Protein AF-A0A3B8LB30-F1 (afdb_monomer_lite)

Foldseek 3Di:
DPPPPAAEDEDQVLAAVDDDPDSCVSDDVVDDAFWDFPDADPVNSYTYIGRHVRVD

Secondary structure 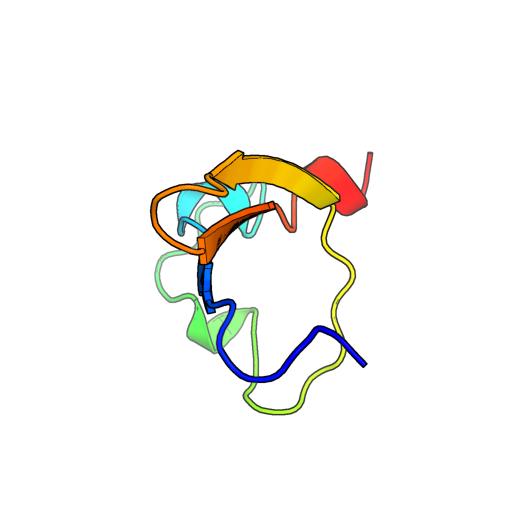(DSSP, 8-state):
---TTPEEEE-GGGT-SS--S-HHHH--TT-----EEEEEETTTTEEEEESGGG--

Radius of gyration: 11.76 Å; chains: 1; bounding box: 29×18×30 Å

Sequence (56 aa):
ELEKGIEGLVHISEISDDHVKDPREVLNTGQTVNVKVISIDPEKRQIGLSIRSADE

pLDDT: mean 78.34, std 10.63, range [38.94, 89.5]

Structure (mmCIF, N/CA/C/O backbone):
data_AF-A0A3B8LB30-F1
#
_entry.id   AF-A0A3B8LB30-F1
#
loop_
_atom_site.group_PDB
_atom_site.id
_atom_site.type_symbol
_atom_site.label_atom_id
_atom_site.label_alt_id
_atom_site.label_comp_id
_atom_site.label_asym_id
_atom_site.label_entity_id
_atom_site.label_seq_id
_atom_site.pdbx_PDB_ins_code
_atom_site.Cartn_x
_atom_site.Cartn_y
_atom_site.Cartn_z
_atom_site.occupancy
_atom_site.B_iso_or_equiv
_atom_site.auth_seq_id
_atom_site.auth_comp_id
_atom_site.auth_asym_id
_atom_site.auth_atom_id
_atom_site.pdbx_PDB_model_num
ATOM 1 N N . GLU A 1 1 ? -10.388 -10.366 3.822 1.00 38.94 1 GLU A N 1
ATOM 2 C CA . GLU A 1 1 ? -11.213 -9.184 3.502 1.00 38.94 1 GLU A CA 1
ATOM 3 C C . GLU A 1 1 ? -10.943 -8.131 4.569 1.00 38.94 1 GLU A C 1
ATOM 5 O O . GLU A 1 1 ? -11.165 -8.419 5.738 1.00 38.94 1 GLU A O 1
ATOM 10 N N . LEU A 1 2 ? -10.345 -6.992 4.204 1.00 48.91 2 LEU A N 1
ATOM 11 C CA . LEU A 1 2 ? -10.190 -5.849 5.113 1.00 48.91 2 LEU A CA 1
ATOM 12 C C . LEU A 1 2 ? -11.570 -5.204 5.296 1.00 48.91 2 LEU A C 1
ATOM 14 O O . LEU A 1 2 ? -12.337 -5.093 4.341 1.00 48.91 2 LEU A O 1
ATOM 18 N N . GLU A 1 3 ? -11.903 -4.854 6.531 1.00 47.19 3 GLU A N 1
ATOM 19 C CA . GLU A 1 3 ? -13.201 -4.320 6.935 1.00 47.19 3 GLU A CA 1
ATOM 20 C C . GLU A 1 3 ? -13.639 -3.135 6.047 1.00 47.19 3 GLU A C 1
ATOM 22 O O . GLU A 1 3 ? -12.835 -2.268 5.693 1.00 47.19 3 GLU A O 1
ATOM 27 N N . LYS A 1 4 ? -14.917 -3.118 5.639 1.00 55.66 4 LYS A N 1
ATOM 28 C CA . LYS A 1 4 ? -15.488 -2.118 4.721 1.00 55.66 4 LYS A CA 1
ATOM 29 C C . LYS A 1 4 ? -15.362 -0.713 5.322 1.00 55.66 4 LYS A C 1
ATOM 31 O O . LYS A 1 4 ? -16.172 -0.329 6.162 1.00 55.66 4 LYS A O 1
ATOM 36 N N . GLY A 1 5 ? -14.378 0.055 4.862 1.00 65.25 5 GLY A N 1
ATOM 37 C CA . GLY A 1 5 ? -14.193 1.458 5.246 1.00 65.25 5 GLY A CA 1
ATOM 38 C C . GLY A 1 5 ? -12.793 1.829 5.726 1.00 65.25 5 GLY A C 1
ATOM 39 O O . GLY A 1 5 ? -12.649 2.882 6.340 1.00 65.25 5 GLY A O 1
ATOM 40 N N . ILE A 1 6 ? -11.793 0.977 5.485 1.00 72.62 6 ILE A N 1
ATOM 41 C CA . ILE A 1 6 ? -10.383 1.311 5.689 1.00 72.62 6 ILE A CA 1
ATOM 42 C C . ILE A 1 6 ? -9.742 1.579 4.328 1.00 72.62 6 ILE A C 1
ATOM 44 O O . ILE A 1 6 ? -9.781 0.726 3.439 1.00 72.62 6 ILE A O 1
ATOM 48 N N . GLU A 1 7 ? -9.160 2.762 4.167 1.00 80.25 7 GLU A N 1
ATOM 49 C CA . GLU A 1 7 ? -8.485 3.168 2.936 1.00 80.25 7 GLU A CA 1
ATOM 50 C C . GLU A 1 7 ? -6.980 2.908 3.058 1.00 80.25 7 GLU A C 1
ATOM 52 O O . GLU A 1 7 ? -6.309 3.412 3.961 1.00 80.25 7 GLU A O 1
ATOM 57 N N . GLY A 1 8 ? -6.449 2.089 2.150 1.00 82.38 8 GLY A N 1
ATOM 58 C CA . GLY A 1 8 ? -5.014 1.856 2.018 1.00 82.38 8 GLY A CA 1
ATOM 59 C C . GLY A 1 8 ? -4.393 2.897 1.094 1.00 82.38 8 GLY A C 1
ATOM 60 O O . GLY A 1 8 ? -4.819 3.029 -0.053 1.00 82.38 8 GLY A O 1
ATOM 61 N N . LEU A 1 9 ? -3.388 3.621 1.578 1.00 85.56 9 LEU A N 1
ATOM 62 C CA . LEU A 1 9 ? -2.673 4.636 0.809 1.00 85.56 9 LEU A CA 1
ATOM 63 C C . LEU A 1 9 ? -1.227 4.194 0.604 1.00 85.56 9 LEU A C 1
ATOM 65 O O . LEU A 1 9 ? -0.522 3.900 1.567 1.00 85.56 9 LEU A O 1
ATOM 69 N N . VAL A 1 10 ? -0.789 4.186 -0.654 1.00 83.88 10 VAL A N 1
ATOM 70 C CA . VAL A 1 10 ? 0.614 3.985 -1.031 1.00 83.88 10 VAL A CA 1
ATOM 71 C C . VAL A 1 10 ? 1.137 5.299 -1.589 1.00 83.88 10 VAL A C 1
ATOM 73 O O . VAL A 1 10 ? 0.551 5.863 -2.515 1.00 83.88 10 VAL A O 1
ATOM 76 N N . HIS A 1 11 ? 2.228 5.808 -1.023 1.00 83.25 11 HIS A N 1
ATOM 77 C CA . HIS A 1 11 ? 2.887 6.993 -1.563 1.00 83.25 11 HIS A CA 1
ATOM 78 C C . H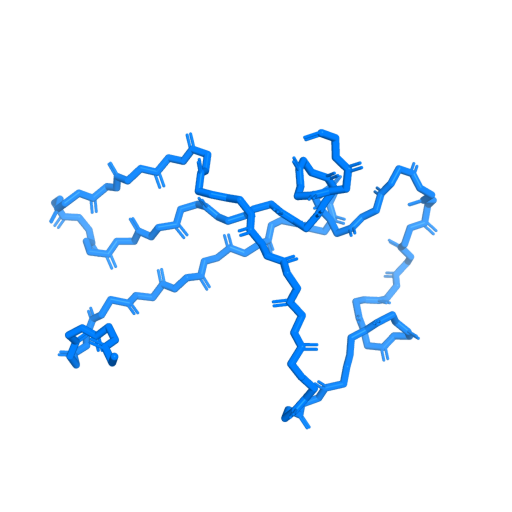IS A 1 11 ? 3.668 6.623 -2.829 1.00 83.25 11 HIS A C 1
ATOM 80 O O . HIS A 1 11 ? 4.206 5.525 -2.908 1.00 83.25 11 HIS A O 1
ATOM 86 N N . ILE A 1 12 ? 3.788 7.524 -3.810 1.00 80.50 12 ILE A N 1
ATOM 87 C CA . ILE A 1 12 ? 4.504 7.226 -5.068 1.00 80.50 12 ILE A CA 1
ATOM 88 C C . ILE A 1 12 ? 5.957 6.777 -4.831 1.00 80.50 12 ILE A C 1
ATOM 90 O O . ILE A 1 12 ? 6.444 5.872 -5.498 1.00 80.50 12 ILE A O 1
ATOM 94 N N . SER A 1 13 ? 6.606 7.344 -3.811 1.00 80.44 13 SER A N 1
ATOM 95 C CA . SER A 1 13 ? 7.959 6.980 -3.364 1.00 80.44 13 SER A CA 1
ATOM 96 C C . SER A 1 13 ? 8.056 5.594 -2.714 1.00 80.44 13 SER A C 1
ATOM 98 O O . SER A 1 13 ? 9.148 5.064 -2.570 1.00 80.44 13 SER A O 1
ATOM 100 N N . GLU A 1 14 ? 6.923 5.017 -2.314 1.00 83.56 14 GLU A N 1
ATOM 101 C CA . GLU A 1 14 ? 6.820 3.696 -1.686 1.00 83.56 14 GLU A CA 1
ATOM 102 C C . GLU A 1 14 ? 6.408 2.606 -2.689 1.00 83.56 14 GLU A C 1
ATOM 104 O O . GLU A 1 14 ? 6.251 1.441 -2.312 1.00 83.56 14 GLU A O 1
ATOM 109 N N . ILE A 1 15 ? 6.204 2.965 -3.963 1.00 82.12 15 ILE A N 1
ATOM 110 C CA . ILE A 1 15 ? 5.819 2.015 -5.013 1.00 82.12 15 ILE A CA 1
ATOM 111 C C . ILE A 1 15 ? 7.017 1.178 -5.468 1.00 82.12 15 ILE A C 1
ATOM 113 O O . ILE A 1 15 ? 6.877 -0.026 -5.652 1.00 82.12 15 ILE 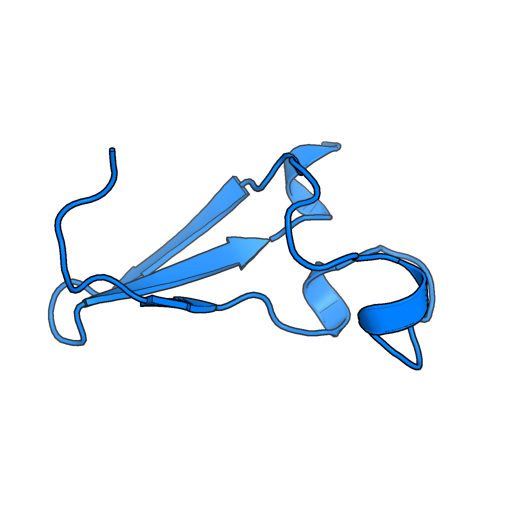A O 1
ATOM 117 N N . SER A 1 16 ? 8.185 1.796 -5.642 1.00 75.25 16 SER A N 1
ATOM 118 C CA . SER A 1 16 ? 9.428 1.111 -6.009 1.00 75.25 16 SER A CA 1
ATOM 119 C C . SER A 1 16 ? 10.640 1.932 -5.559 1.00 75.25 16 SER A C 1
ATOM 121 O O . SER A 1 16 ? 10.502 3.117 -5.256 1.00 75.25 16 SER A O 1
ATOM 123 N N . ASP A 1 17 ? 11.822 1.313 -5.508 1.00 73.50 17 ASP A N 1
ATOM 124 C CA . ASP A 1 17 ? 13.098 2.030 -5.329 1.00 73.50 17 ASP A CA 1
ATOM 125 C C . ASP A 1 17 ? 13.464 2.846 -6.586 1.00 73.50 17 ASP A C 1
ATOM 127 O O . ASP A 1 17 ? 14.088 3.903 -6.498 1.00 73.50 17 ASP A O 1
ATOM 131 N N . ASP A 1 18 ? 12.993 2.395 -7.752 1.00 73.69 18 ASP A N 1
ATOM 132 C CA . ASP A 1 18 ? 13.127 3.102 -9.020 1.00 73.69 18 ASP A CA 1
ATOM 133 C C . ASP A 1 18 ? 12.272 4.374 -9.089 1.00 73.69 18 ASP A C 1
ATOM 135 O O . ASP A 1 18 ? 11.214 4.499 -8.470 1.00 73.69 18 ASP A O 1
ATOM 139 N N . HIS A 1 19 ? 12.709 5.327 -9.917 1.00 74.00 19 HIS A N 1
ATOM 140 C CA . HIS A 1 19 ? 12.001 6.586 -10.132 1.00 74.00 19 HIS A CA 1
ATOM 141 C C . HIS A 1 19 ? 10.689 6.362 -10.904 1.00 74.00 19 HIS A C 1
ATOM 143 O O . HIS A 1 19 ? 10.635 6.483 -12.130 1.00 74.00 19 HIS A O 1
ATOM 149 N N . VAL A 1 20 ? 9.612 6.060 -10.180 1.00 74.44 20 VAL A N 1
ATOM 150 C CA . VAL A 1 20 ? 8.260 5.930 -10.734 1.00 74.44 20 VAL A CA 1
ATOM 151 C C . VAL A 1 20 ? 7.696 7.325 -11.006 1.00 74.44 20 VAL A C 1
ATOM 153 O O . VAL A 1 20 ? 7.386 8.070 -10.077 1.00 74.44 20 VAL A O 1
ATOM 156 N N . LYS A 1 21 ? 7.559 7.694 -12.286 1.00 74.31 21 LYS A N 1
ATOM 157 C CA . LYS A 1 21 ? 6.878 8.938 -12.693 1.00 74.31 21 LYS A CA 1
ATOM 158 C C . LYS A 1 21 ? 5.364 8.810 -12.631 1.00 74.31 21 LYS A C 1
ATOM 160 O O . LYS A 1 21 ? 4.701 9.736 -12.175 1.00 74.31 21 LYS A O 1
ATOM 165 N N . ASP A 1 22 ? 4.840 7.674 -13.079 1.00 78.38 22 ASP A N 1
ATOM 166 C CA . ASP A 1 22 ? 3.410 7.409 -13.094 1.00 78.38 22 ASP A CA 1
ATOM 167 C C . ASP A 1 22 ? 3.124 6.066 -12.406 1.00 78.38 22 ASP A C 1
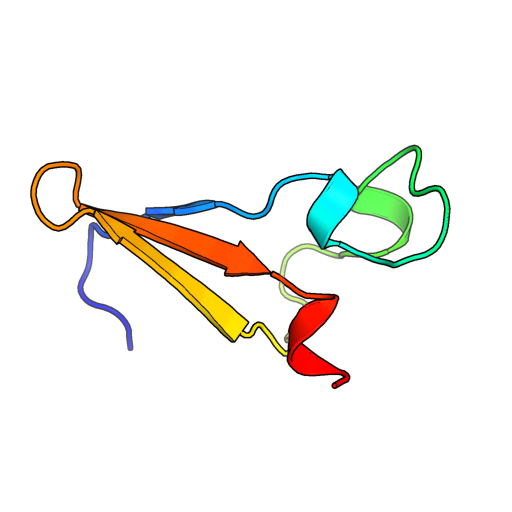ATOM 169 O O . ASP A 1 22 ? 3.609 5.024 -12.854 1.00 78.38 22 ASP A O 1
ATOM 173 N N . PRO A 1 23 ? 2.310 6.041 -11.334 1.00 77.00 23 PRO A N 1
ATOM 174 C CA . PRO A 1 23 ? 1.967 4.797 -10.646 1.00 77.00 23 PRO A CA 1
ATOM 175 C C . PRO A 1 23 ? 1.233 3.815 -11.568 1.00 77.00 23 PRO A C 1
ATOM 177 O O . PRO A 1 23 ? 1.242 2.616 -11.319 1.00 77.00 23 PRO A O 1
ATOM 180 N N . ARG A 1 24 ? 0.623 4.310 -12.649 1.00 80.88 24 ARG A N 1
ATOM 181 C CA . ARG A 1 24 ? -0.100 3.509 -13.644 1.00 80.88 24 ARG A CA 1
ATOM 182 C C . ARG A 1 24 ? 0.810 2.671 -14.539 1.00 80.88 24 ARG A C 1
ATOM 184 O O . ARG A 1 24 ? 0.328 1.721 -15.142 1.00 80.88 24 ARG A O 1
ATOM 191 N N . GLU A 1 25 ? 2.092 3.015 -14.655 1.00 80.00 25 GLU A N 1
ATOM 192 C CA . GLU A 1 25 ? 3.042 2.223 -15.451 1.00 80.00 25 GLU A CA 1
ATOM 193 C C . GLU A 1 25 ? 3.453 0.936 -14.730 1.00 80.00 25 GLU A C 1
ATOM 195 O O . GLU A 1 25 ? 3.762 -0.070 -15.364 1.00 80.00 25 GLU A O 1
ATOM 200 N N . VAL A 1 26 ? 3.426 0.967 -13.399 1.00 77.06 26 VAL A N 1
ATOM 201 C CA . VAL A 1 26 ? 3.874 -0.126 -12.527 1.00 77.06 26 VAL A CA 1
ATOM 202 C C . VAL A 1 26 ? 2.715 -0.853 -11.844 1.00 77.06 26 VAL A C 1
ATOM 204 O O . VAL A 1 26 ? 2.859 -2.013 -11.459 1.00 77.06 26 VAL A O 1
ATOM 207 N N . LEU A 1 27 ? 1.553 -0.206 -11.721 1.00 79.88 27 LEU A N 1
ATOM 208 C CA . LEU A 1 27 ? 0.358 -0.756 -11.089 1.00 79.88 27 LEU A CA 1
ATOM 209 C C . LEU A 1 27 ? -0.851 -0.643 -12.007 1.00 79.88 27 LEU A C 1
ATOM 211 O O . LEU A 1 27 ? -1.212 0.437 -12.472 1.00 79.88 27 LEU A O 1
ATOM 215 N N . ASN A 1 28 ? -1.543 -1.765 -12.182 1.00 80.56 28 ASN A N 1
ATOM 216 C CA . ASN A 1 28 ? -2.797 -1.826 -12.919 1.00 80.56 28 ASN A CA 1
ATOM 217 C C . ASN A 1 28 ? -3.981 -2.017 -11.967 1.00 80.56 28 ASN A C 1
ATOM 219 O O . ASN A 1 28 ? -3.906 -2.754 -10.982 1.00 80.56 28 ASN A O 1
ATOM 223 N N . THR A 1 29 ? -5.121 -1.398 -12.276 1.00 82.31 29 THR A N 1
ATOM 224 C CA . THR A 1 29 ? -6.355 -1.618 -11.510 1.00 82.31 29 THR A CA 1
ATOM 225 C C . THR A 1 29 ? -6.791 -3.078 -11.614 1.00 82.31 29 THR A C 1
ATOM 227 O O . THR A 1 29 ? -7.045 -3.570 -12.710 1.00 82.31 29 THR A O 1
ATOM 230 N N . GLY A 1 30 ? -6.890 -3.758 -10.469 1.00 83.25 30 GLY A N 1
ATOM 231 C CA . GLY A 1 30 ? -7.217 -5.188 -10.377 1.00 83.25 30 GLY A CA 1
ATOM 232 C C . GLY A 1 30 ? -5.999 -6.116 -10.322 1.00 83.25 30 GLY A C 1
ATOM 233 O O . GLY A 1 30 ? -6.159 -7.319 -10.125 1.00 83.25 30 GLY A O 1
ATOM 234 N N . GLN A 1 31 ? -4.784 -5.579 -10.445 1.00 81.75 31 GLN A N 1
ATOM 235 C CA . GLN A 1 31 ? -3.561 -6.341 -10.228 1.00 81.75 31 GLN A CA 1
ATOM 236 C C . GLN A 1 31 ? -3.410 -6.675 -8.744 1.00 81.75 31 GLN A C 1
ATOM 238 O O . GLN A 1 31 ? -3.551 -5.815 -7.876 1.00 81.75 31 GLN A O 1
ATOM 243 N N . THR A 1 32 ? -3.109 -7.938 -8.451 1.00 82.12 32 THR A N 1
ATOM 244 C CA . THR A 1 32 ? -2.728 -8.343 -7.097 1.00 82.12 32 THR A CA 1
ATOM 245 C C . THR A 1 32 ? -1.256 -8.011 -6.902 1.00 82.12 32 THR A C 1
ATOM 247 O O . THR A 1 32 ? -0.418 -8.472 -7.675 1.00 82.12 32 THR A O 1
ATOM 250 N N . VAL A 1 33 ? -0.951 -7.191 -5.901 1.00 82.62 33 VAL A N 1
ATOM 251 C CA . VAL A 1 33 ? 0.416 -6.792 -5.551 1.00 82.62 33 VAL A CA 1
ATOM 252 C C . VAL A 1 33 ? 0.673 -7.063 -4.080 1.00 82.62 33 VAL A C 1
ATOM 254 O O . VAL A 1 33 ? -0.243 -6.983 -3.258 1.00 82.62 33 VAL A O 1
ATOM 257 N N . ASN A 1 34 ? 1.921 -7.379 -3.752 1.00 84.50 34 ASN A N 1
ATOM 258 C CA . ASN A 1 34 ? 2.341 -7.503 -2.367 1.00 84.50 34 ASN A CA 1
ATOM 259 C C . ASN A 1 34 ? 2.633 -6.114 -1.803 1.00 84.50 34 ASN A C 1
ATOM 261 O O . ASN A 1 34 ? 3.295 -5.294 -2.434 1.00 84.50 34 ASN A O 1
ATOM 265 N N . VAL A 1 35 ? 2.122 -5.862 -0.604 1.00 86.12 35 VAL A N 1
ATOM 266 C CA . VAL A 1 35 ? 2.337 -4.622 0.138 1.00 86.12 35 VAL A CA 1
ATOM 267 C C . VAL A 1 35 ? 2.667 -4.956 1.580 1.00 86.12 35 VAL A C 1
ATOM 269 O O . VAL A 1 35 ? 2.148 -5.921 2.144 1.00 86.12 35 VAL A O 1
ATOM 272 N N . LYS A 1 36 ? 3.506 -4.130 2.191 1.00 87.69 36 LYS A N 1
ATOM 273 C CA . LYS A 1 36 ? 3.825 -4.173 3.612 1.00 87.69 36 LYS A CA 1
ATOM 274 C C . LYS A 1 36 ? 3.139 -3.012 4.304 1.00 87.69 36 LYS A C 1
ATOM 276 O O . LYS A 1 36 ? 3.107 -1.894 3.793 1.00 87.69 36 LYS A O 1
ATOM 281 N N . VAL A 1 37 ? 2.571 -3.291 5.468 1.00 87.81 37 VAL A N 1
ATOM 282 C CA . VAL A 1 37 ? 1.955 -2.264 6.305 1.00 87.81 37 VAL A CA 1
ATOM 283 C C . VAL A 1 37 ? 3.066 -1.514 7.027 1.00 87.81 37 VAL A C 1
ATOM 285 O O . VAL A 1 37 ? 3.795 -2.116 7.815 1.00 87.81 37 VAL A O 1
ATOM 288 N N . ILE A 1 38 ? 3.195 -0.218 6.750 1.00 87.75 38 ILE A N 1
ATOM 289 C CA . ILE A 1 38 ? 4.197 0.651 7.385 1.00 87.75 38 ILE A CA 1
ATOM 290 C C . ILE A 1 38 ? 3.610 1.472 8.532 1.00 87.75 38 ILE A C 1
ATOM 292 O O . ILE A 1 38 ? 4.309 1.757 9.498 1.00 87.75 38 ILE A O 1
ATOM 296 N N . SER A 1 39 ? 2.325 1.816 8.451 1.00 84.94 39 SER A N 1
ATOM 297 C CA . SER A 1 39 ? 1.627 2.593 9.473 1.00 84.94 39 SER A CA 1
ATOM 298 C C . SER A 1 39 ? 0.144 2.259 9.484 1.00 84.94 39 SER A C 1
ATOM 300 O O . SER A 1 39 ? -0.448 1.977 8.442 1.00 84.94 39 SER A O 1
ATOM 302 N N . ILE A 1 40 ? -0.464 2.311 10.665 1.00 85.81 40 ILE A N 1
ATOM 303 C CA . ILE A 1 40 ? -1.900 2.109 10.855 1.00 85.81 40 ILE A CA 1
ATOM 304 C C . ILE A 1 40 ? -2.419 3.292 11.664 1.00 85.81 40 ILE A C 1
ATOM 306 O O . ILE A 1 40 ? -2.017 3.479 12.810 1.00 85.81 40 ILE A O 1
ATOM 310 N N . ASP A 1 41 ? -3.338 4.048 11.076 1.00 86.56 41 ASP A N 1
ATOM 311 C CA . ASP A 1 41 ? -4.021 5.172 11.706 1.00 86.56 41 ASP A CA 1
ATOM 312 C C . ASP A 1 41 ? -5.473 4.774 12.006 1.00 86.56 41 ASP A C 1
ATOM 314 O O . ASP A 1 41 ? -6.367 4.980 11.176 1.00 86.56 41 ASP A O 1
ATOM 318 N N . PRO A 1 42 ? -5.752 4.195 13.188 1.00 81.75 42 PRO A N 1
ATOM 319 C CA . PRO A 1 42 ? -7.093 3.731 13.539 1.00 81.75 42 PRO A CA 1
ATOM 320 C C . PRO A 1 42 ? -8.096 4.883 13.687 1.00 81.75 42 PRO A C 1
ATOM 322 O O . PRO A 1 42 ? -9.285 4.690 13.442 1.00 81.75 42 PRO A O 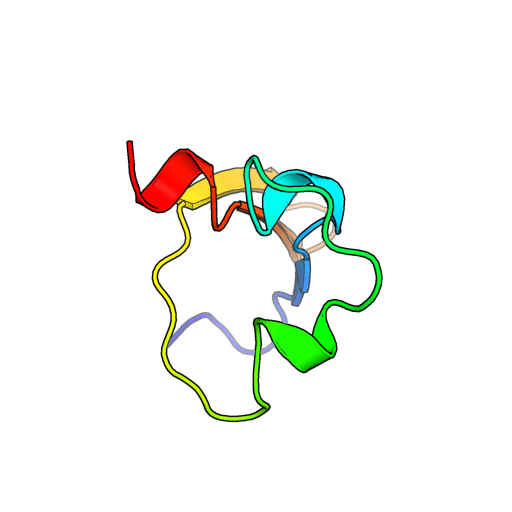1
ATOM 325 N N . GLU A 1 43 ? -7.630 6.089 14.031 1.00 85.38 43 GLU A N 1
ATOM 326 C CA . GLU A 1 43 ? -8.476 7.283 14.156 1.00 85.38 43 GLU A CA 1
ATOM 327 C C . GLU A 1 43 ? -9.047 7.732 12.807 1.00 85.38 43 GLU A C 1
ATOM 329 O O . GLU A 1 43 ? -10.216 8.101 12.710 1.00 85.38 43 GLU A O 1
ATOM 334 N N . LYS A 1 44 ? -8.229 7.666 11.751 1.00 82.00 44 LYS A N 1
ATOM 335 C CA . LYS A 1 44 ? -8.619 8.031 10.382 1.00 82.00 44 LYS A CA 1
ATOM 336 C C . LYS A 1 44 ? -9.060 6.836 9.544 1.00 82.00 44 LYS A C 1
ATOM 338 O O . LYS A 1 44 ? -9.516 7.034 8.425 1.00 82.00 44 LYS A O 1
ATOM 343 N N . ARG A 1 45 ? -8.930 5.613 10.073 1.00 82.75 45 ARG A N 1
ATOM 344 C CA . ARG A 1 45 ? -9.125 4.352 9.338 1.00 82.75 45 ARG A CA 1
ATOM 345 C C . ARG A 1 45 ? -8.288 4.304 8.060 1.00 82.75 45 ARG 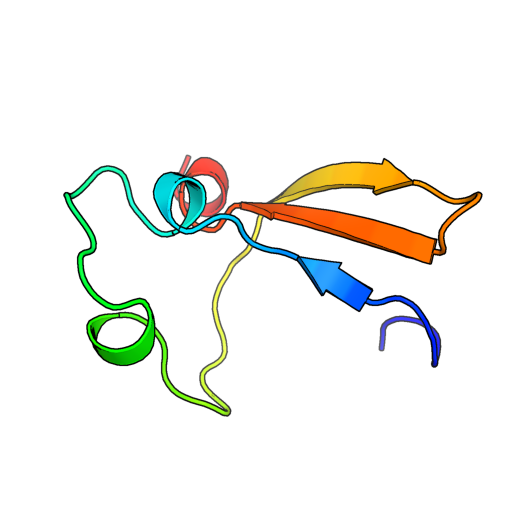A C 1
ATOM 347 O O . ARG A 1 45 ? -8.745 3.843 7.018 1.00 82.75 45 ARG A O 1
ATOM 354 N N . GLN A 1 46 ? -7.061 4.800 8.149 1.00 85.81 46 GLN A N 1
ATOM 355 C CA . GLN A 1 46 ? -6.117 4.801 7.042 1.00 85.81 46 GLN A CA 1
ATOM 356 C C . GLN A 1 46 ? -4.971 3.856 7.357 1.00 85.81 46 GLN A C 1
ATOM 358 O O . GLN A 1 46 ? -4.523 3.753 8.500 1.00 85.81 46 GLN A O 1
ATOM 363 N N . ILE A 1 47 ? -4.510 3.141 6.339 1.00 87.62 47 ILE A N 1
ATOM 364 C CA . ILE A 1 47 ? -3.338 2.281 6.450 1.00 87.62 47 ILE A CA 1
ATOM 365 C C . ILE A 1 47 ? -2.312 2.774 5.442 1.00 87.62 47 ILE A C 1
ATOM 367 O O . ILE A 1 47 ? -2.578 2.820 4.240 1.00 87.62 47 ILE A O 1
ATOM 371 N N . GLY A 1 48 ? -1.139 3.137 5.951 1.00 89.50 48 GLY A N 1
ATOM 372 C CA . GLY A 1 48 ? 0.041 3.374 5.138 1.00 89.50 48 GLY A CA 1
ATOM 373 C C . GLY A 1 48 ? 0.571 2.039 4.639 1.00 89.50 48 GLY A C 1
ATOM 374 O O . GLY A 1 48 ? 0.932 1.162 5.431 1.00 89.50 48 GLY A O 1
ATOM 375 N N . LEU A 1 49 ? 0.599 1.887 3.324 1.00 88.56 49 LEU A N 1
ATOM 376 C CA . LEU A 1 49 ? 1.066 0.694 2.638 1.00 88.56 49 LEU A CA 1
ATOM 377 C C . LEU A 1 49 ? 2.296 1.046 1.801 1.00 88.56 49 LEU A C 1
ATOM 379 O O . LEU A 1 49 ? 2.336 2.097 1.163 1.00 88.56 49 LEU A O 1
ATOM 383 N N . SER A 1 50 ? 3.258 0.131 1.759 1.00 86.88 50 SER A N 1
ATOM 384 C CA . SER A 1 50 ? 4.454 0.248 0.926 1.00 86.88 50 SER A CA 1
ATOM 385 C C . SER A 1 50 ? 4.641 -1.005 0.092 1.00 86.88 50 SER A C 1
ATOM 387 O O . SER A 1 50 ? 4.660 -2.113 0.627 1.00 86.88 50 SER A O 1
ATOM 389 N N . ILE A 1 51 ? 4.792 -0.839 -1.219 1.00 85.56 51 ILE A N 1
ATOM 390 C CA . ILE A 1 51 ? 5.092 -1.946 -2.138 1.00 85.56 51 ILE A CA 1
ATOM 391 C C . ILE A 1 51 ? 6.584 -2.260 -2.069 1.00 85.56 51 ILE A C 1
ATOM 393 O O . ILE A 1 51 ? 6.963 -3.419 -1.946 1.00 85.56 51 ILE A O 1
ATOM 397 N N . ARG A 1 52 ? 7.422 -1.222 -2.027 1.00 82.88 52 ARG A N 1
ATOM 398 C CA . ARG A 1 52 ? 8.877 -1.326 -1.885 1.00 82.88 52 ARG A CA 1
ATOM 399 C C . ARG A 1 52 ? 9.285 -2.233 -0.723 1.00 82.88 52 ARG A C 1
ATOM 401 O O . ARG A 1 52 ? 10.038 -3.175 -0.910 1.00 82.88 52 ARG A O 1
ATOM 408 N N . SER A 1 53 ? 8.772 -1.969 0.478 1.00 78.88 53 SER A N 1
ATOM 409 C CA . SER A 1 53 ? 9.155 -2.733 1.671 1.00 78.88 53 SER A CA 1
ATOM 410 C C . SER A 1 53 ? 8.619 -4.168 1.681 1.00 78.88 53 SER A C 1
ATOM 412 O O . SER A 1 53 ? 8.994 -4.933 2.565 1.00 78.88 53 SER A O 1
ATOM 414 N N . ALA A 1 54 ? 7.705 -4.522 0.771 1.00 75.88 54 ALA A N 1
ATOM 415 C CA . ALA A 1 54 ? 7.172 -5.876 0.644 1.00 75.88 54 ALA A CA 1
ATOM 416 C C . ALA A 1 54 ? 8.127 -6.826 -0.096 1.00 75.88 54 ALA A C 1
ATOM 418 O O . ALA A 1 54 ? 7.984 -8.038 0.055 1.00 75.88 54 ALA A O 1
ATOM 419 N N . ASP A 1 55 ? 9.062 -6.277 -0.877 1.00 64.88 55 ASP A N 1
ATOM 420 C CA . ASP A 1 55 ? 10.110 -7.024 -1.586 1.00 64.88 55 ASP A CA 1
ATOM 421 C C . ASP A 1 55 ? 11.350 -7.284 -0.697 1.00 64.88 55 ASP A C 1
ATOM 423 O O . ASP A 1 55 ? 12.251 -8.022 -1.087 1.00 64.88 55 ASP A O 1
ATOM 427 N N . GLU A 1 56 ? 11.371 -6.704 0.515 1.00 55.91 56 GLU A N 1
ATOM 428 C CA . GLU A 1 56 ? 12.458 -6.780 1.508 1.00 55.91 56 GLU A CA 1
ATOM 429 C C . GLU A 1 56 ? 12.167 -7.752 2.668 1.00 55.91 56 GLU A C 1
ATOM 431 O O . GLU A 1 56 ? 11.082 -7.643 3.306 1.00 55.91 56 GLU A O 1
#